Protein AF-A0A8T7E191-F1 (afdb_monomer)

Nearest PDB structures (foldseek):
  8kab-assembly1_h  TM=6.984E-01  e=1.262E-02  Mycolicibacterium smegmatis MC2 155
  8uu8-assembly1_v  TM=7.453E-01  e=3.373E-02  Listeria monocytogenes EGD-e
  2cve-assembly1_A  TM=6.405E-01  e=1.172E-01  Thermus thermophilus HB8
  5wq9-assembly1_A  TM=3.767E-01  e=2.723E+00  Vibrio cholerae O1 biovar El Tor str. N16961
  5wq8-assembly1_A  TM=3.767E-01  e=2.723E+00  Vibrio cholerae O1 biovar El Tor str. N16961

Mean predicted aligned error: 9.14 Å

Structure (mmCIF, N/CA/C/O backbone):
data_AF-A0A8T7E191-F1
#
_entry.id   AF-A0A8T7E191-F1
#
loop_
_atom_site.group_PDB
_atom_site.id
_atom_site.type_symbol
_atom_site.label_atom_id
_atom_site.label_alt_id
_atom_site.label_comp_id
_atom_site.label_asym_id
_atom_site.label_entity_id
_atom_site.label_seq_id
_atom_site.pdbx_PDB_ins_code
_atom_site.Cartn_x
_atom_site.Cartn_y
_atom_site.Cartn_z
_atom_site.occupancy
_atom_site.B_iso_or_equiv
_atom_site.auth_seq_id
_atom_site.auth_comp_id
_atom_site.auth_asym_id
_atom_site.auth_atom_id
_atom_site.pdbx_PDB_model_num
ATOM 1 N N . LEU A 1 1 ? -11.710 2.662 25.630 1.00 75.94 1 LEU A N 1
ATOM 2 C CA . LEU A 1 1 ? -12.659 3.343 24.711 1.00 75.94 1 LEU A CA 1
ATOM 3 C C . LEU A 1 1 ? -12.829 2.490 23.458 1.00 75.94 1 LEU A C 1
ATOM 5 O O . LEU A 1 1 ? -11.832 1.967 22.979 1.00 75.94 1 LEU A O 1
ATOM 9 N N . LEU A 1 2 ? -14.053 2.362 22.936 1.00 83.94 2 LEU A N 1
ATOM 10 C CA . LEU A 1 2 ? -14.415 1.519 21.781 1.00 83.94 2 LEU A CA 1
ATOM 11 C C . LEU A 1 2 ? -13.497 1.707 20.557 1.00 83.94 2 LEU A C 1
ATOM 13 O O . LEU A 1 2 ? -13.127 0.733 19.913 1.00 83.94 2 LEU A O 1
ATOM 17 N N . ILE A 1 3 ? -13.064 2.944 20.292 1.00 83.31 3 ILE A N 1
ATOM 18 C CA . ILE A 1 3 ? -12.144 3.268 19.191 1.00 83.31 3 ILE A CA 1
ATOM 19 C C . ILE A 1 3 ? -10.819 2.487 19.276 1.00 83.31 3 ILE A C 1
ATOM 21 O O . ILE A 1 3 ? -10.297 2.057 18.255 1.00 83.31 3 ILE A O 1
ATOM 25 N N . HIS A 1 4 ? -10.309 2.252 20.489 1.00 75.62 4 HIS A N 1
ATOM 26 C CA . HIS A 1 4 ? -9.060 1.525 20.719 1.00 75.62 4 HIS A CA 1
ATOM 27 C C . HIS A 1 4 ? -9.249 0.032 20.439 1.00 75.62 4 HIS A C 1
ATOM 29 O O . HIS A 1 4 ? -8.464 -0.549 19.706 1.00 75.62 4 HIS A O 1
ATOM 35 N N . ALA A 1 5 ? -10.347 -0.557 20.923 1.00 80.06 5 ALA A N 1
ATOM 36 C CA . ALA A 1 5 ? -10.670 -1.963 20.678 1.00 80.06 5 ALA A CA 1
ATOM 37 C C . ALA A 1 5 ? -10.932 -2.251 19.187 1.00 80.06 5 ALA A C 1
ATOM 39 O O . ALA A 1 5 ? -10.503 -3.279 18.666 1.00 80.06 5 ALA A O 1
ATOM 40 N N . ILE A 1 6 ? -11.588 -1.323 18.478 1.00 77.69 6 ILE A N 1
ATOM 41 C CA . ILE A 1 6 ? -11.766 -1.405 17.021 1.00 77.69 6 ILE A CA 1
ATOM 42 C C . ILE A 1 6 ? -10.409 -1.302 16.318 1.00 77.69 6 ILE A C 1
ATOM 44 O O . ILE A 1 6 ? -10.125 -2.104 15.432 1.00 77.69 6 ILE A O 1
ATOM 48 N N . ALA A 1 7 ? -9.561 -0.347 16.711 1.00 75.50 7 ALA A N 1
ATOM 49 C CA . ALA A 1 7 ? -8.232 -0.197 16.132 1.00 75.50 7 ALA A CA 1
ATOM 50 C C . ALA A 1 7 ? -7.373 -1.447 16.350 1.00 75.50 7 ALA A C 1
ATOM 52 O O . ALA A 1 7 ? -6.747 -1.899 15.399 1.00 75.50 7 ALA A O 1
ATOM 53 N N . GLU A 1 8 ? -7.378 -2.033 17.549 1.00 71.69 8 GLU A N 1
ATOM 54 C CA . GLU A 1 8 ? -6.651 -3.266 17.854 1.00 71.69 8 GLU A CA 1
ATOM 55 C C . GLU A 1 8 ? -7.164 -4.445 17.031 1.00 71.69 8 GLU A C 1
ATOM 57 O O . GLU A 1 8 ? -6.369 -5.078 16.344 1.00 71.69 8 GLU A O 1
ATOM 62 N N . CYS A 1 9 ? -8.480 -4.666 16.986 1.00 73.88 9 CYS A N 1
ATOM 63 C CA . CYS A 1 9 ? -9.085 -5.720 16.170 1.00 73.88 9 CYS A CA 1
ATOM 64 C C . CYS A 1 9 ? -8.723 -5.578 14.678 1.00 73.88 9 CYS A C 1
ATOM 66 O O . CYS A 1 9 ? -8.266 -6.530 14.046 1.00 73.88 9 CYS A O 1
ATOM 68 N N . LEU A 1 10 ? -8.825 -4.362 14.126 1.00 70.19 10 LEU A N 1
ATOM 69 C CA . LEU A 1 10 ? -8.435 -4.067 12.742 1.00 70.19 10 LEU A CA 1
ATOM 70 C C . LEU A 1 10 ? -6.924 -4.169 12.504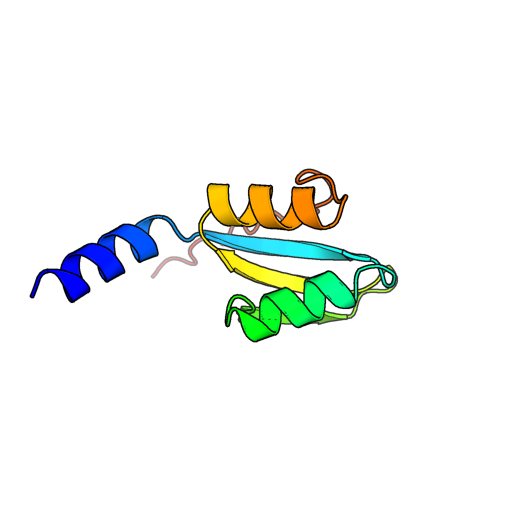 1.00 70.19 10 LEU A C 1
ATOM 72 O O . LEU A 1 10 ? -6.491 -4.320 11.361 1.00 70.19 10 LEU A O 1
ATOM 76 N N . ASN A 1 11 ? -6.102 -4.014 13.542 1.00 70.12 11 ASN A N 1
ATOM 77 C CA . ASN A 1 11 ? -4.652 -4.126 13.443 1.00 70.12 11 ASN A C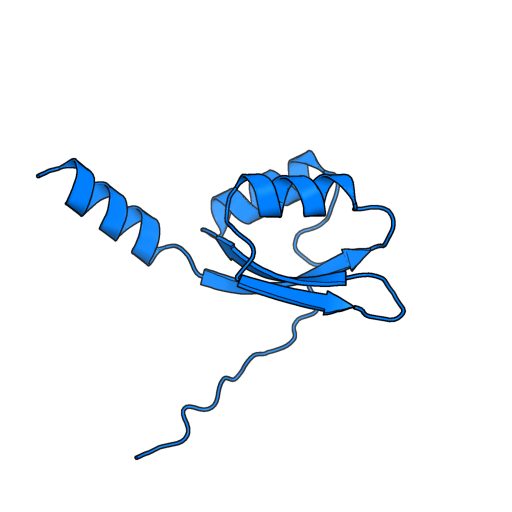A 1
ATOM 78 C C . ASN A 1 11 ? -4.193 -5.584 13.544 1.00 70.12 11 ASN A C 1
ATOM 80 O O . ASN A 1 11 ? -3.236 -5.942 12.860 1.00 70.12 11 ASN A O 1
ATOM 84 N N . SER A 1 12 ? -4.894 -6.419 14.320 1.00 72.12 12 SER A N 1
ATOM 85 C CA . SER A 1 12 ? -4.661 -7.865 14.430 1.00 72.12 12 SER A CA 1
ATOM 86 C C . SER A 1 12 ? -4.813 -8.587 13.093 1.00 72.12 12 SER A C 1
ATOM 88 O O . SER A 1 12 ? -4.146 -9.588 12.859 1.00 72.12 12 SER A O 1
ATOM 90 N N . THR A 1 13 ? -5.638 -8.067 12.181 1.00 77.25 13 THR A N 1
ATOM 91 C CA . THR A 1 13 ? -5.818 -8.647 10.842 1.00 77.25 13 THR A CA 1
ATOM 92 C C . THR A 1 13 ? -4.786 -8.169 9.819 1.00 77.25 13 THR A C 1
ATOM 94 O O . THR A 1 13 ? -4.770 -8.672 8.696 1.00 77.25 13 THR A O 1
ATOM 97 N N . LYS A 1 14 ? -3.950 -7.169 10.142 1.00 84.38 14 LYS A N 1
ATOM 98 C CA . LYS A 1 14 ? -2.960 -6.646 9.190 1.00 84.38 14 LYS A CA 1
ATOM 99 C C . LYS A 1 14 ? -1.735 -7.542 9.157 1.00 84.38 14 LYS A C 1
ATOM 101 O O . LYS A 1 14 ? -1.035 -7.670 10.157 1.00 84.38 14 LYS A O 1
ATOM 106 N N . GLN A 1 15 ? -1.424 -8.051 7.977 1.00 85.12 15 GLN A N 1
ATOM 107 C CA . GLN A 1 15 ? -0.226 -8.840 7.734 1.00 85.12 15 GLN A CA 1
ATOM 108 C C . GLN A 1 15 ? 0.814 -7.980 7.022 1.00 85.12 15 GLN A C 1
ATOM 110 O O . GLN A 1 15 ? 0.461 -7.086 6.248 1.00 85.12 15 GLN A O 1
ATOM 115 N N . ARG A 1 16 ? 2.091 -8.226 7.325 1.00 87.69 16 ARG A N 1
ATOM 116 C CA . ARG A 1 16 ? 3.211 -7.676 6.560 1.00 87.69 16 ARG A CA 1
ATOM 117 C C . ARG A 1 16 ? 3.540 -8.645 5.440 1.00 87.69 16 ARG A C 1
ATOM 119 O O . ARG A 1 16 ? 3.660 -9.841 5.696 1.00 87.69 16 ARG A O 1
ATOM 126 N N . ARG A 1 17 ? 3.651 -8.142 4.218 1.00 84.50 17 ARG A N 1
ATOM 127 C CA . ARG A 1 17 ? 3.970 -8.962 3.053 1.00 84.50 17 ARG A CA 1
ATOM 128 C C . ARG A 1 17 ? 4.741 -8.147 2.030 1.00 84.50 17 ARG A C 1
ATOM 130 O O . ARG A 1 17 ? 4.442 -6.972 1.828 1.00 84.50 17 ARG A O 1
ATOM 137 N N . TRP A 1 18 ? 5.697 -8.799 1.382 1.00 85.44 18 TRP A N 1
ATOM 138 C CA . TRP A 1 18 ? 6.369 -8.266 0.208 1.00 85.44 18 TRP A CA 1
ATOM 139 C C . TRP A 1 18 ? 5.496 -8.437 -1.026 1.00 85.44 18 TRP A C 1
ATOM 141 O O . TRP A 1 18 ? 4.941 -9.507 -1.266 1.00 85.44 18 TRP A O 1
ATOM 151 N N . VAL A 1 19 ? 5.373 -7.370 -1.802 1.00 83.69 19 VAL A N 1
ATOM 152 C CA . VAL A 1 19 ? 4.633 -7.348 -3.056 1.00 83.69 19 VAL A CA 1
ATOM 153 C C . VAL A 1 19 ? 5.508 -6.758 -4.148 1.00 83.69 19 VAL A C 1
ATOM 155 O O . VAL A 1 19 ? 6.225 -5.786 -3.918 1.00 83.69 19 VAL A O 1
ATOM 158 N N . GLN A 1 20 ? 5.446 -7.347 -5.337 1.00 84.88 20 GLN A N 1
ATOM 159 C CA . GLN A 1 20 ? 6.120 -6.819 -6.516 1.00 84.88 20 GLN A CA 1
ATOM 160 C C . GLN A 1 20 ? 5.150 -5.920 -7.273 1.00 84.88 20 GLN A C 1
ATOM 162 O O . GLN A 1 20 ? 4.031 -6.317 -7.603 1.00 84.88 20 GLN A O 1
ATOM 167 N N . LEU A 1 21 ? 5.563 -4.681 -7.512 1.00 84.50 21 LEU A N 1
ATOM 168 C CA . LEU A 1 21 ? 4.841 -3.728 -8.334 1.00 84.50 21 LEU A CA 1
ATOM 169 C C . LEU A 1 21 ? 5.639 -3.482 -9.615 1.00 84.50 21 LEU A C 1
ATOM 171 O O . LEU A 1 21 ? 6.779 -3.016 -9.538 1.00 84.50 21 LEU A O 1
ATOM 175 N N . PRO A 1 22 ? 5.039 -3.709 -10.796 1.00 82.94 22 PRO A N 1
ATOM 176 C CA . PRO A 1 22 ? 5.690 -3.363 -12.048 1.00 82.94 22 PRO A CA 1
ATOM 177 C C . PRO A 1 22 ? 5.850 -1.842 -12.164 1.00 82.94 22 PRO A C 1
ATOM 179 O O . PRO A 1 22 ? 5.096 -1.067 -11.566 1.00 82.94 22 PRO A O 1
ATOM 182 N N . LEU A 1 23 ? 6.776 -1.393 -13.013 1.00 83.00 23 LEU A N 1
ATOM 183 C CA . LEU A 1 23 ? 6.987 0.035 -13.319 1.00 83.00 23 LEU A CA 1
ATOM 184 C C . LEU A 1 23 ? 5.701 0.759 -13.763 1.00 83.00 23 LEU A C 1
ATOM 186 O O . LEU A 1 23 ? 5.508 1.941 -13.476 1.00 83.00 23 LEU A O 1
ATOM 190 N N . SER A 1 24 ? 4.781 0.043 -14.416 1.00 82.25 24 SER A N 1
ATOM 191 C CA . SER A 1 24 ? 3.474 0.559 -14.843 1.00 82.25 24 SER A CA 1
ATOM 192 C C . SER A 1 24 ? 2.500 0.825 -13.682 1.00 82.25 24 SER A C 1
ATOM 194 O O . SER A 1 24 ? 1.546 1.591 -13.841 1.00 82.25 24 SER A O 1
ATOM 196 N N . ALA A 1 25 ? 2.744 0.261 -12.493 1.00 84.25 25 ALA A N 1
ATOM 197 C CA . ALA A 1 25 ? 1.877 0.351 -11.317 1.00 84.25 25 ALA A CA 1
ATOM 198 C C . ALA A 1 25 ? 2.193 1.544 -10.391 1.00 84.25 25 ALA A C 1
ATOM 200 O O . ALA A 1 25 ? 1.807 1.544 -9.219 1.00 84.25 25 ALA A O 1
ATOM 201 N N . GLY A 1 26 ? 2.822 2.610 -10.901 1.00 85.12 26 GLY A N 1
ATOM 202 C CA . GLY A 1 26 ? 3.156 3.805 -10.110 1.00 85.12 26 GLY A CA 1
ATOM 203 C C . GLY A 1 26 ? 1.959 4.446 -9.385 1.00 85.12 26 GLY A C 1
ATOM 204 O O . GLY A 1 26 ? 2.103 4.950 -8.272 1.00 85.12 26 GLY A O 1
ATOM 205 N N . ARG A 1 27 ? 0.747 4.356 -9.956 1.00 88.56 27 ARG A N 1
ATOM 206 C CA . ARG A 1 27 ? -0.491 4.812 -9.293 1.00 88.56 27 ARG A CA 1
ATOM 207 C C . ARG A 1 27 ? -0.847 3.984 -8.055 1.00 88.56 27 ARG A C 1
ATOM 209 O O . ARG A 1 27 ? -1.264 4.558 -7.053 1.00 88.56 27 ARG A O 1
ATOM 216 N N . LEU A 1 28 ? -0.673 2.662 -8.109 1.00 87.31 28 LEU A N 1
ATOM 217 C CA . LEU A 1 28 ? -0.904 1.794 -6.953 1.00 87.31 28 LEU A CA 1
ATOM 218 C C . LEU A 1 28 ? 0.137 2.073 -5.862 1.00 87.31 28 LEU A C 1
ATOM 220 O O . LEU A 1 28 ? -0.224 2.193 -4.694 1.00 87.31 28 LEU A O 1
ATOM 224 N N . ARG A 1 29 ? 1.408 2.251 -6.245 1.00 88.88 29 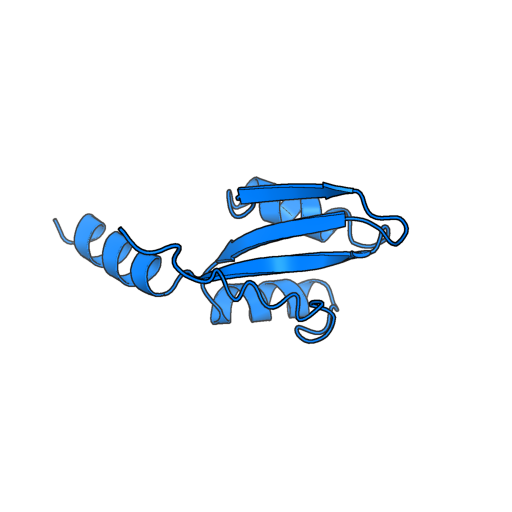ARG A N 1
ATOM 225 C CA . ARG A 1 29 ? 2.491 2.628 -5.327 1.00 88.88 29 ARG A CA 1
ATOM 226 C C . ARG A 1 29 ? 2.164 3.919 -4.573 1.00 88.88 29 ARG A C 1
ATOM 228 O O . ARG A 1 29 ? 2.170 3.918 -3.346 1.00 88.88 29 ARG A O 1
ATOM 235 N N . ALA A 1 30 ? 1.794 4.988 -5.282 1.00 90.38 30 ALA A N 1
ATOM 236 C CA . ALA A 1 30 ? 1.377 6.245 -4.655 1.00 90.38 30 ALA A CA 1
ATOM 237 C C . ALA A 1 30 ? 0.208 6.032 -3.679 1.00 90.38 30 ALA A C 1
ATOM 239 O O . ALA A 1 30 ? 0.245 6.510 -2.546 1.00 90.38 30 ALA A O 1
ATOM 240 N N . ARG A 1 31 ? -0.788 5.228 -4.072 1.00 89.50 31 ARG A N 1
ATOM 241 C CA . ARG A 1 31 ? -1.938 4.917 -3.219 1.00 89.50 31 ARG A CA 1
ATOM 242 C C . ARG A 1 31 ? -1.553 4.155 -1.948 1.00 89.50 31 ARG A C 1
ATOM 244 O O . ARG A 1 31 ? -2.132 4.403 -0.894 1.00 89.50 31 ARG A O 1
ATOM 251 N N . LEU A 1 32 ? -0.586 3.242 -2.015 1.00 88.94 32 LEU A N 1
ATOM 252 C CA . LEU A 1 32 ? -0.074 2.527 -0.841 1.00 88.94 32 LEU A CA 1
ATOM 253 C C . LEU A 1 32 ? 0.632 3.478 0.138 1.00 88.94 32 LEU A C 1
ATOM 255 O O . LEU A 1 32 ? 0.445 3.345 1.351 1.00 88.94 32 LEU A O 1
ATOM 259 N N . TYR A 1 33 ? 1.373 4.466 -0.370 1.00 89.69 33 TYR A N 1
ATOM 260 C CA . TYR A 1 33 ? 1.980 5.517 0.452 1.00 89.69 33 TYR A CA 1
ATOM 261 C C . TYR A 1 33 ? 0.938 6.433 1.102 1.00 89.69 33 TYR A C 1
ATOM 263 O O . TYR A 1 33 ? 1.015 6.675 2.304 1.00 89.69 33 TYR A O 1
ATOM 271 N N . GLU A 1 34 ? -0.078 6.877 0.356 1.00 89.88 34 GLU A N 1
ATOM 272 C CA . GLU A 1 34 ? -1.192 7.675 0.901 1.00 89.88 34 GLU A CA 1
ATOM 273 C C . GLU A 1 34 ? -1.923 6.958 2.043 1.00 89.88 34 GLU A C 1
ATOM 275 O O . GLU A 1 34 ? -2.386 7.583 2.995 1.00 89.88 34 GLU A O 1
ATOM 280 N N . LEU A 1 35 ? -2.033 5.631 1.954 1.00 87.06 35 LEU A N 1
ATOM 281 C CA . LEU A 1 35 ? -2.666 4.800 2.974 1.00 87.06 35 LEU A CA 1
ATOM 282 C C . LEU A 1 35 ? -1.770 4.535 4.194 1.00 87.06 35 LEU A C 1
ATOM 284 O O . LEU A 1 35 ? -2.236 3.894 5.138 1.00 87.06 35 LEU A O 1
ATOM 288 N N . GLY A 1 36 ? -0.504 4.972 4.178 1.00 88.94 36 GLY A N 1
ATOM 289 C CA . GLY A 1 36 ? 0.485 4.631 5.205 1.00 88.94 36 GLY A CA 1
ATOM 290 C C . GLY A 1 36 ? 0.732 3.123 5.304 1.00 88.94 36 GLY A C 1
ATOM 291 O O . GLY A 1 36 ? 1.026 2.605 6.379 1.00 88.94 36 GLY A O 1
ATOM 292 N N . ALA A 1 37 ? 0.521 2.405 4.199 1.00 88.88 37 ALA A N 1
ATOM 293 C CA . ALA A 1 37 ? 0.583 0.952 4.151 1.00 88.88 37 ALA A CA 1
ATOM 294 C C . ALA A 1 37 ? 2.000 0.428 3.906 1.00 88.88 37 ALA A C 1
ATOM 296 O O . ALA A 1 37 ? 2.257 -0.734 4.199 1.00 88.88 37 ALA A O 1
ATOM 297 N N . VAL A 1 38 ? 2.897 1.251 3.359 1.00 90.94 38 VAL A N 1
ATOM 298 C CA . VAL A 1 38 ? 4.273 0.865 3.025 1.00 90.94 38 VAL A CA 1
ATOM 299 C C . VAL A 1 38 ? 5.140 0.882 4.281 1.00 90.94 38 VAL A C 1
ATOM 301 O O . VAL A 1 38 ? 5.224 1.894 4.973 1.00 90.94 38 VAL A O 1
ATOM 304 N N . VAL A 1 39 ? 5.777 -0.250 4.566 1.00 90.88 39 VAL A N 1
ATOM 305 C CA . VAL A 1 39 ? 6.765 -0.435 5.636 1.00 90.88 39 VAL A CA 1
ATOM 306 C C . VAL A 1 39 ? 8.177 -0.294 5.080 1.00 90.88 39 VAL A C 1
ATOM 308 O O . VAL A 1 39 ? 9.012 0.351 5.707 1.00 90.88 39 VAL A O 1
ATOM 311 N N . ASN A 1 40 ? 8.428 -0.870 3.904 1.00 88.69 40 ASN A N 1
ATOM 312 C CA . ASN A 1 40 ? 9.729 -0.850 3.252 1.00 88.69 40 ASN A CA 1
ATOM 313 C C . ASN A 1 40 ? 9.575 -0.815 1.726 1.00 88.69 40 ASN A C 1
ATOM 315 O O . ASN A 1 40 ? 8.560 -1.260 1.189 1.00 88.69 40 ASN A O 1
ATOM 319 N N . GLU A 1 41 ? 10.579 -0.291 1.033 1.00 88.88 41 GLU A N 1
ATOM 320 C CA . GLU A 1 41 ? 10.645 -0.246 -0.428 1.00 88.88 41 GLU A CA 1
ATOM 321 C C . GLU A 1 41 ? 12.059 -0.618 -0.879 1.00 88.88 41 GLU A C 1
ATOM 323 O O . GLU A 1 41 ? 13.046 -0.081 -0.381 1.00 88.88 41 GLU A O 1
ATOM 328 N N . ALA A 1 42 ? 12.143 -1.520 -1.850 1.00 87.88 42 ALA A N 1
ATOM 329 C CA . ALA A 1 42 ? 13.360 -1.873 -2.552 1.00 87.88 42 ALA A CA 1
ATOM 330 C C . ALA A 1 42 ? 13.125 -1.757 -4.060 1.00 87.88 42 ALA A C 1
ATOM 332 O O . ALA A 1 42 ? 12.074 -2.129 -4.584 1.00 87.88 42 ALA A O 1
ATOM 333 N N . GLN A 1 43 ? 14.112 -1.224 -4.769 1.00 84.12 43 GLN A N 1
ATOM 334 C CA . GLN A 1 43 ? 14.083 -1.173 -6.223 1.00 84.12 43 GLN A CA 1
ATOM 335 C C . GLN A 1 43 ? 14.562 -2.517 -6.782 1.00 84.12 43 GLN A C 1
ATOM 337 O O . GLN A 1 43 ? 15.520 -3.095 -6.271 1.00 84.12 43 GLN A O 1
ATOM 342 N N . SER A 1 44 ? 13.882 -3.016 -7.807 1.00 79.31 44 SER A N 1
ATOM 343 C CA . SER A 1 44 ? 14.224 -4.250 -8.516 1.00 79.31 44 SER A CA 1
ATOM 344 C C . SER A 1 44 ? 14.296 -3.962 -10.017 1.00 79.31 44 SER A C 1
ATOM 346 O O . SER A 1 44 ? 13.743 -2.962 -10.478 1.00 79.31 44 SER A O 1
ATOM 348 N N . ASP A 1 45 ? 14.963 -4.820 -10.786 1.00 76.25 45 ASP A N 1
ATOM 349 C CA . ASP A 1 45 ? 15.103 -4.644 -12.237 1.00 76.25 45 ASP A CA 1
ATOM 350 C C . ASP A 1 45 ? 13.739 -4.639 -12.957 1.00 76.25 45 ASP A C 1
ATOM 352 O O . ASP A 1 45 ? 13.551 -3.914 -13.934 1.00 76.25 45 ASP A O 1
ATOM 356 N N . ASP A 1 46 ? 12.752 -5.354 -12.408 1.00 74.75 46 ASP A N 1
ATOM 357 C CA . ASP A 1 46 ? 11.389 -5.446 -12.948 1.00 74.75 46 ASP A CA 1
ATOM 358 C C . ASP A 1 46 ? 10.419 -4.383 -12.376 1.00 74.75 46 ASP A C 1
ATOM 360 O O . ASP A 1 46 ? 9.261 -4.275 -12.801 1.00 74.75 46 ASP A O 1
ATOM 364 N N . GLY A 1 47 ? 10.880 -3.557 -11.424 1.00 84.94 47 GLY A N 1
ATOM 365 C CA . GLY A 1 47 ? 10.096 -2.477 -10.822 1.00 84.94 47 GLY A CA 1
ATOM 366 C C . GLY A 1 47 ? 10.393 -2.213 -9.348 1.00 84.94 47 GLY A C 1
ATOM 367 O O . GLY A 1 47 ? 11.493 -1.798 -8.984 1.00 84.94 47 GLY A O 1
ATOM 368 N N . TYR A 1 48 ? 9.381 -2.360 -8.494 1.00 86.06 48 TYR A N 1
ATOM 369 C CA . TYR A 1 48 ? 9.464 -2.035 -7.069 1.00 86.06 48 TYR A CA 1
ATOM 370 C C . TYR A 1 48 ? 8.993 -3.209 -6.218 1.00 86.06 48 TYR A C 1
ATOM 372 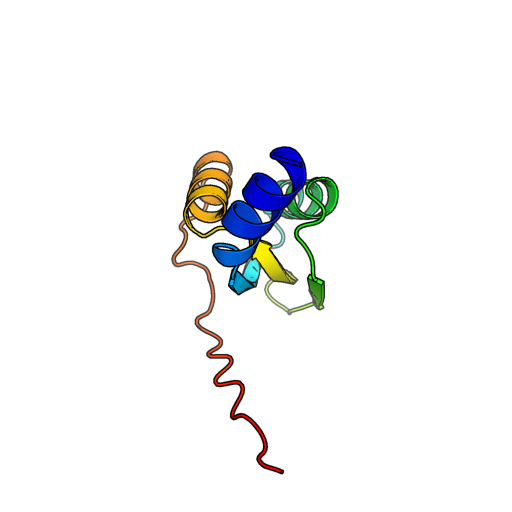O O . TYR A 1 48 ? 7.851 -3.644 -6.335 1.00 86.06 48 TYR A O 1
ATOM 380 N N . ALA A 1 49 ? 9.837 -3.651 -5.296 1.00 87.62 49 ALA A N 1
ATOM 381 C CA . ALA A 1 49 ? 9.451 -4.542 -4.218 1.00 87.62 49 ALA A CA 1
ATOM 382 C C . ALA A 1 49 ? 9.030 -3.692 -3.014 1.00 87.62 49 ALA A C 1
ATOM 384 O O . ALA A 1 49 ? 9.815 -2.906 -2.489 1.00 87.62 49 ALA A O 1
ATOM 385 N N . LEU A 1 50 ? 7.786 -3.824 -2.572 1.00 88.12 50 LEU A N 1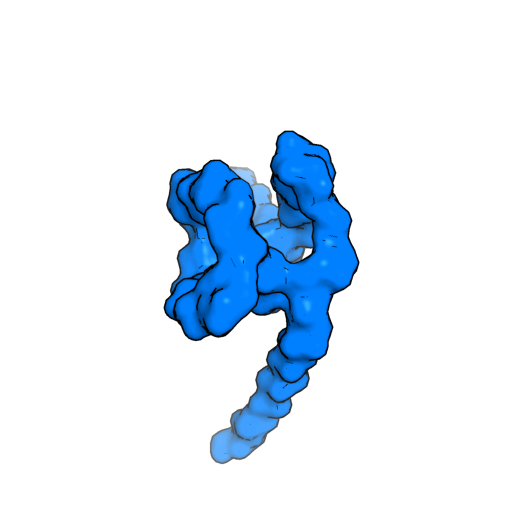
ATOM 386 C CA . LEU A 1 50 ? 7.241 -3.069 -1.447 1.00 88.12 50 LEU A CA 1
ATOM 387 C C . LEU A 1 50 ? 6.845 -4.029 -0.334 1.00 88.12 50 LEU A C 1
ATOM 389 O O . LEU A 1 50 ? 6.089 -4.968 -0.559 1.00 88.12 50 LEU A O 1
ATOM 393 N N . GLU A 1 51 ? 7.304 -3.774 0.882 1.00 90.50 51 GLU A N 1
ATOM 394 C CA . GLU A 1 51 ? 6.747 -4.414 2.066 1.00 90.50 51 GLU A CA 1
ATOM 395 C C . GLU A 1 51 ? 5.530 -3.602 2.507 1.00 90.50 51 GLU A C 1
ATOM 397 O O . GLU A 1 51 ? 5.654 -2.435 2.881 1.00 90.50 51 GLU A O 1
ATOM 402 N N . VAL A 1 52 ? 4.343 -4.203 2.469 1.00 89.06 52 VAL A N 1
ATOM 403 C CA . VAL A 1 52 ? 3.092 -3.545 2.855 1.00 89.06 52 VAL A CA 1
ATOM 404 C C . VAL A 1 52 ? 2.482 -4.191 4.090 1.00 89.06 52 VAL A C 1
ATOM 406 O O . VAL A 1 52 ? 2.497 -5.410 4.243 1.00 89.06 52 VAL A O 1
ATOM 409 N N . ARG A 1 53 ? 1.897 -3.374 4.970 1.00 89.88 53 ARG A N 1
ATOM 410 C CA . ARG A 1 53 ? 1.143 -3.807 6.149 1.00 89.88 53 ARG A CA 1
ATOM 411 C C . ARG A 1 53 ? -0.340 -3.503 5.980 1.00 89.88 53 ARG A C 1
ATOM 413 O O . ARG A 1 53 ? -0.815 -2.420 6.326 1.00 89.88 53 ARG A O 1
ATOM 420 N N . LEU A 1 54 ? -1.096 -4.480 5.490 1.00 87.12 54 LEU A N 1
ATOM 421 C CA . LEU A 1 54 ? -2.524 -4.340 5.203 1.00 87.12 54 LEU A CA 1
ATOM 422 C C . LEU A 1 54 ? -3.305 -5.571 5.652 1.00 87.12 54 LEU A C 1
ATOM 424 O O . LEU A 1 54 ? -2.765 -6.666 5.767 1.00 87.12 54 LEU A O 1
ATOM 428 N N . ALA A 1 55 ? -4.599 -5.378 5.908 1.00 85.94 55 ALA A N 1
ATOM 429 C CA . ALA A 1 55 ? -5.520 -6.500 6.021 1.00 85.94 55 ALA A CA 1
ATOM 430 C C . ALA A 1 55 ? -5.704 -7.134 4.637 1.00 85.94 55 ALA A C 1
ATOM 432 O O . ALA A 1 55 ? -5.823 -6.422 3.634 1.00 85.94 55 ALA A O 1
ATOM 433 N N . GLU A 1 56 ? -5.746 -8.457 4.603 1.00 82.31 56 GLU A N 1
ATOM 434 C CA . GLU A 1 56 ? -5.759 -9.258 3.382 1.00 82.31 56 GLU A CA 1
ATOM 435 C C . GLU A 1 56 ? -6.938 -8.900 2.449 1.00 8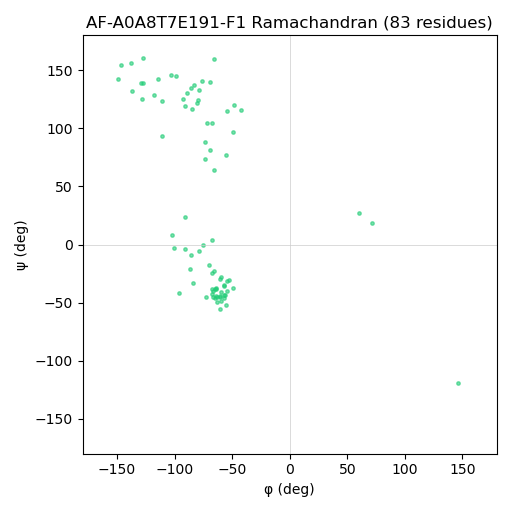2.31 56 GLU A C 1
ATOM 437 O O . GLU A 1 56 ? -6.759 -8.684 1.251 1.00 82.31 56 GLU A O 1
ATOM 442 N N . GLU A 1 57 ? -8.143 -8.712 2.988 1.00 83.12 57 GLU A N 1
ATOM 443 C CA . GLU A 1 57 ? -9.329 -8.291 2.232 1.00 83.12 57 GLU A CA 1
ATOM 444 C C . GLU A 1 57 ? -9.131 -6.929 1.560 1.00 83.12 57 GLU A C 1
ATOM 446 O O . GLU A 1 57 ? -9.450 -6.756 0.380 1.00 83.12 57 GLU A O 1
ATOM 451 N N . ARG A 1 58 ? -8.572 -5.963 2.300 1.00 85.06 58 ARG A N 1
ATOM 452 C CA . ARG A 1 58 ? -8.334 -4.601 1.805 1.00 85.06 58 ARG A CA 1
ATOM 453 C C . ARG A 1 58 ? -7.272 -4.594 0.714 1.00 85.06 58 ARG A C 1
ATOM 455 O O . ARG A 1 58 ? -7.412 -3.862 -0.263 1.00 85.06 58 ARG A O 1
ATOM 462 N N . ARG A 1 59 ? -6.239 -5.423 0.866 1.00 84.56 59 ARG A N 1
ATOM 463 C CA . ARG A 1 59 ? -5.201 -5.640 -0.142 1.00 84.56 59 ARG A CA 1
ATOM 464 C C . ARG A 1 59 ? -5.819 -6.196 -1.425 1.00 84.56 59 ARG A C 1
ATOM 466 O O . ARG A 1 59 ? -5.739 -5.544 -2.461 1.00 84.56 59 ARG A O 1
ATOM 473 N N . ARG A 1 60 ? -6.551 -7.314 -1.355 1.00 84.06 60 ARG A N 1
ATOM 474 C CA . ARG A 1 60 ? -7.230 -7.897 -2.530 1.00 84.06 60 ARG A CA 1
ATOM 475 C C . ARG A 1 60 ? -8.152 -6.900 -3.235 1.00 84.06 60 ARG A C 1
ATOM 477 O O . ARG A 1 60 ? -8.184 -6.857 -4.462 1.00 84.06 60 ARG A O 1
ATOM 484 N N . GLN A 1 61 ? -8.886 -6.085 -2.478 1.00 85.62 61 GLN A N 1
ATOM 485 C CA . GLN A 1 61 ? -9.743 -5.043 -3.043 1.00 85.62 61 GLN A CA 1
ATOM 486 C C . GLN A 1 61 ? -8.937 -3.971 -3.793 1.00 85.62 61 GLN A C 1
ATOM 488 O O . GLN A 1 61 ? -9.312 -3.588 -4.901 1.00 85.62 61 GLN A O 1
ATOM 493 N N . LEU A 1 62 ? -7.823 -3.516 -3.211 1.00 84.94 62 LEU A N 1
ATOM 494 C CA . LEU A 1 62 ? -6.943 -2.513 -3.807 1.00 84.94 62 LEU A CA 1
ATOM 495 C C . LEU A 1 62 ? -6.318 -3.036 -5.113 1.00 84.94 62 LEU A C 1
ATOM 497 O O . LEU A 1 62 ? -6.384 -2.356 -6.134 1.00 84.94 62 LEU A O 1
ATOM 501 N N . TRP A 1 63 ? -5.821 -4.276 -5.126 1.00 85.88 63 TRP A N 1
ATOM 502 C CA . TRP A 1 63 ? -5.257 -4.906 -6.327 1.00 85.88 63 TRP A CA 1
ATOM 503 C C . TRP A 1 63 ? -6.287 -5.002 -7.452 1.00 85.88 63 TRP A C 1
ATOM 505 O O . TRP A 1 63 ? -6.036 -4.529 -8.561 1.00 85.88 63 TRP A O 1
ATOM 515 N N . ARG A 1 64 ? -7.495 -5.492 -7.143 1.00 84.44 64 ARG A N 1
ATOM 516 C CA . ARG A 1 64 ? -8.595 -5.572 -8.115 1.00 84.44 64 ARG A CA 1
ATOM 517 C C . ARG A 1 64 ? -8.979 -4.208 -8.683 1.00 84.44 64 ARG A C 1
ATOM 519 O O . ARG A 1 64 ? -9.205 -4.104 -9.883 1.00 84.44 64 ARG A O 1
ATOM 526 N N . SER A 1 65 ? -9.016 -3.156 -7.860 1.00 85.94 65 SER A N 1
ATOM 527 C CA . SER A 1 65 ? -9.328 -1.798 -8.340 1.00 85.94 65 SER A CA 1
ATOM 528 C C . SER A 1 65 ? -8.276 -1.220 -9.291 1.00 85.94 65 SER A C 1
ATOM 530 O O . SER A 1 65 ? -8.591 -0.341 -10.089 1.00 85.94 65 SER A O 1
ATOM 532 N N . HIS A 1 66 ? -7.046 -1.734 -9.232 1.00 82.94 66 HIS A N 1
ATOM 533 C CA . HIS A 1 66 ? -5.940 -1.344 -10.100 1.00 82.94 66 HIS A CA 1
ATOM 534 C C . HIS A 1 66 ? -5.667 -2.365 -11.221 1.00 82.94 66 HIS A C 1
ATOM 536 O O . HIS A 1 66 ? -4.694 -2.204 -11.952 1.00 82.94 66 HIS A O 1
ATOM 542 N N . GLY A 1 67 ? -6.532 -3.376 -11.383 1.00 80.00 67 GLY A N 1
ATOM 543 C CA . 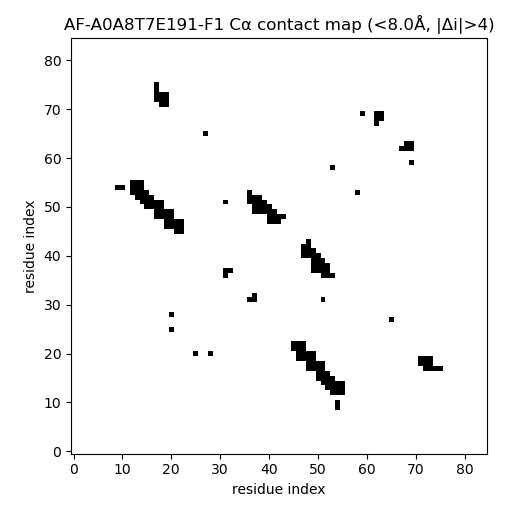GLY A 1 67 ? -6.430 -4.384 -12.442 1.00 80.00 67 GLY A CA 1
ATOM 544 C C . GLY A 1 67 ? -5.285 -5.385 -12.263 1.00 80.00 67 GLY A C 1
ATOM 545 O O . GLY A 1 67 ? -4.895 -6.023 -13.234 1.00 80.00 67 GLY A O 1
ATOM 546 N N . LEU A 1 68 ? -4.743 -5.511 -11.049 1.00 76.56 68 LEU A N 1
ATOM 547 C CA . LEU A 1 68 ? -3.647 -6.426 -10.725 1.00 76.56 68 LEU A CA 1
ATOM 548 C C . LEU A 1 68 ? -4.186 -7.704 -10.085 1.00 76.56 68 LEU A C 1
ATOM 550 O O . LEU A 1 68 ? -5.161 -7.663 -9.322 1.00 76.56 68 LEU A O 1
ATOM 554 N N . ASN A 1 69 ? -3.545 -8.837 -10.370 1.00 69.31 69 ASN A N 1
ATOM 555 C CA . ASN A 1 69 ? -3.912 -10.096 -9.747 1.00 69.31 69 ASN A CA 1
ATOM 556 C C . ASN A 1 69 ? -3.173 -10.211 -8.404 1.00 69.31 69 ASN A C 1
ATOM 558 O O . ASN A 1 69 ? -1.972 -9.964 -8.331 1.00 69.31 69 ASN A O 1
ATOM 562 N N . PRO A 1 70 ? -3.841 -10.611 -7.309 1.00 60.78 70 PRO A N 1
ATOM 563 C CA . PRO A 1 70 ? -3.182 -10.804 -6.018 1.00 60.78 70 PRO A CA 1
ATOM 564 C C . PRO A 1 70 ? -2.193 -11.987 -6.007 1.00 60.78 70 PRO A C 1
ATOM 566 O O . PRO A 1 70 ? -1.673 -12.296 -4.947 1.00 60.78 70 PRO A O 1
ATOM 569 N N . GLY A 1 71 ? -1.973 -12.658 -7.145 1.00 57.66 71 GLY A N 1
ATOM 570 C CA . GLY A 1 71 ? -0.955 -13.694 -7.347 1.00 57.66 71 GLY A CA 1
ATOM 571 C C . GLY A 1 71 ? 0.311 -13.206 -8.066 1.00 57.66 71 GLY A C 1
ATOM 572 O O . GLY A 1 71 ? 1.242 -13.985 -8.200 1.00 57.66 71 GLY A O 1
ATOM 573 N N . ASP A 1 72 ? 0.371 -11.935 -8.491 1.00 60.12 72 ASP A N 1
ATOM 574 C CA . ASP A 1 72 ? 1.609 -11.297 -8.991 1.00 60.12 72 ASP A CA 1
ATOM 575 C C . ASP A 1 72 ? 2.574 -10.933 -7.838 1.00 60.12 72 ASP A C 1
ATOM 577 O O . ASP A 1 72 ? 3.657 -10.381 -8.024 1.00 60.12 72 ASP A O 1
ATOM 581 N N . GLU A 1 73 ? 2.160 -11.228 -6.607 1.00 59.56 73 GLU A N 1
ATOM 582 C CA . GLU A 1 73 ? 2.974 -11.138 -5.410 1.00 59.56 73 GLU A CA 1
ATOM 583 C C . GLU A 1 73 ? 3.980 -12.278 -5.456 1.00 59.56 73 GLU A C 1
ATOM 585 O O . GLU A 1 73 ? 3.613 -13.429 -5.226 1.00 59.56 73 GLU A O 1
ATOM 590 N N . ALA A 1 74 ? 5.240 -11.974 -5.770 1.00 53.91 74 ALA A N 1
ATOM 591 C CA . ALA A 1 74 ? 6.304 -12.942 -5.573 1.00 53.91 74 ALA A CA 1
ATOM 592 C C . ALA A 1 74 ? 6.166 -13.506 -4.155 1.00 53.91 74 ALA A C 1
ATOM 594 O O . ALA A 1 74 ? 6.205 -12.757 -3.173 1.00 53.91 74 ALA A O 1
ATOM 595 N N . GLU A 1 75 ? 5.974 -14.820 -4.064 1.00 48.50 75 GLU A N 1
ATOM 596 C CA . GLU A 1 75 ? 6.061 -15.591 -2.833 1.00 48.50 75 GLU A CA 1
ATOM 597 C C . GLU A 1 75 ? 7.517 -15.558 -2.353 1.00 48.50 75 GLU A C 1
ATOM 599 O O . GLU A 1 75 ? 8.219 -16.562 -2.312 1.00 48.50 75 GLU A O 1
ATOM 604 N N . THR A 1 76 ? 8.023 -14.380 -1.996 1.00 46.94 76 THR A N 1
ATOM 605 C CA . THR A 1 76 ? 9.176 -14.295 -1.121 1.00 46.94 76 THR A CA 1
ATOM 606 C C . THR A 1 76 ? 8.639 -14.660 0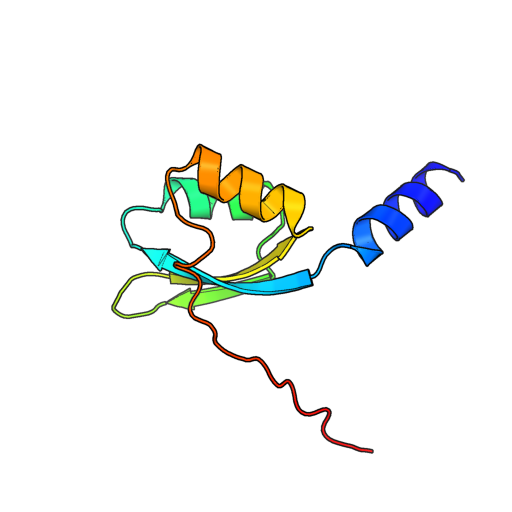.245 1.00 46.94 76 THR A C 1
ATOM 608 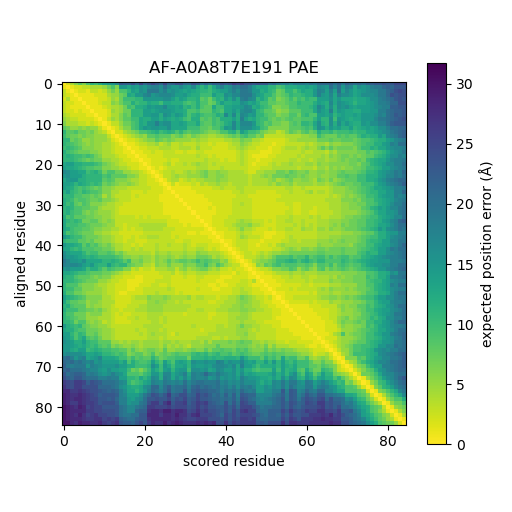O O . THR A 1 76 ? 8.155 -13.815 1.002 1.00 46.94 76 THR A O 1
ATOM 611 N N . GLY A 1 77 ? 8.663 -15.964 0.515 1.00 42.69 77 GLY A N 1
ATOM 612 C CA . GLY A 1 77 ? 8.608 -16.497 1.855 1.00 42.69 77 GLY A CA 1
ATOM 613 C C . GLY A 1 77 ? 9.648 -15.767 2.690 1.00 42.69 77 GLY A C 1
ATOM 614 O O . GLY A 1 77 ? 10.815 -16.133 2.712 1.00 42.69 77 GLY A O 1
ATOM 615 N N . ALA A 1 78 ? 9.211 -14.744 3.415 1.00 45.44 78 ALA A N 1
ATOM 616 C CA . ALA A 1 78 ? 9.777 -14.481 4.716 1.00 45.44 78 ALA A CA 1
ATOM 617 C C . ALA A 1 78 ? 9.222 -15.577 5.630 1.00 45.44 78 ALA A C 1
ATOM 619 O O . ALA A 1 78 ? 8.373 -15.344 6.489 1.00 45.44 78 ALA A O 1
ATOM 620 N N . GLU A 1 79 ? 9.747 -16.787 5.438 1.00 41.25 79 GLU A N 1
ATOM 621 C CA . GLU A 1 79 ? 10.222 -17.569 6.563 1.00 41.25 79 GLU A CA 1
ATOM 622 C C . GLU A 1 79 ? 11.238 -16.664 7.272 1.00 41.25 79 GLU A C 1
ATOM 624 O O . GLU A 1 79 ? 12.444 -16.720 7.064 1.00 41.25 79 GLU A O 1
ATOM 629 N N . ALA A 1 80 ? 10.721 -15.695 8.030 1.00 45.88 80 ALA A N 1
ATOM 630 C CA . ALA A 1 80 ? 11.467 -15.092 9.103 1.00 45.88 80 ALA A CA 1
ATOM 631 C C . ALA A 1 80 ? 11.569 -16.210 10.132 1.00 45.88 80 ALA A C 1
ATOM 633 O O . ALA A 1 80 ? 10.746 -16.315 11.042 1.00 45.88 80 ALA A O 1
ATOM 634 N N . GLU A 1 81 ? 12.528 -17.103 9.894 1.00 38.03 81 GLU A N 1
ATOM 635 C CA . GLU A 1 81 ? 13.090 -17.968 10.908 1.00 38.03 81 GLU A CA 1
ATOM 636 C C . GLU A 1 81 ? 13.279 -17.083 12.150 1.00 38.03 81 GLU A C 1
ATOM 638 O O . GLU A 1 81 ? 13.976 -16.060 12.080 1.00 38.03 81 GLU A O 1
ATOM 643 N N . PRO A 1 82 ? 12.576 -17.361 13.260 1.00 43.47 82 PRO A N 1
ATOM 644 C CA . PRO A 1 82 ? 12.844 -16.652 14.487 1.00 43.47 82 PRO A CA 1
ATOM 645 C C . PRO A 1 82 ? 14.231 -17.120 14.904 1.00 43.47 82 PRO A C 1
ATOM 647 O O . PRO A 1 82 ? 14.372 -18.250 15.358 1.00 43.47 82 PRO A O 1
ATOM 650 N N . LEU A 1 83 ? 15.257 -16.287 14.717 1.00 38.84 83 LEU A N 1
ATOM 651 C CA . LEU A 1 83 ? 16.550 -16.535 15.346 1.00 38.84 83 LEU A CA 1
ATOM 652 C C . LEU A 1 83 ? 16.288 -16.685 16.857 1.00 38.84 83 LEU A C 1
ATOM 654 O O . LEU A 1 83 ? 15.781 -15.741 17.475 1.00 38.84 83 LEU A O 1
ATOM 658 N N . PRO A 1 84 ? 16.524 -17.876 17.436 1.00 48.72 84 PRO A N 1
ATOM 659 C CA . PRO A 1 84 ? 16.232 -18.130 18.834 1.00 48.72 84 PRO A CA 1
ATOM 660 C C . PRO A 1 84 ? 17.290 -17.497 19.748 1.00 48.72 84 PRO A C 1
ATOM 662 O O . PRO A 1 84 ? 18.479 -17.585 19.456 1.00 48.72 84 PRO A O 1
ATOM 665 N N . ALA A 1 85 ? 16.783 -16.957 20.866 1.00 53.91 85 ALA A N 1
ATOM 666 C CA . ALA A 1 85 ? 17.415 -16.607 22.151 1.00 53.91 85 ALA A CA 1
ATOM 667 C C . ALA A 1 85 ? 18.639 -15.670 22.154 1.00 53.91 85 ALA A C 1
ATOM 669 O O . ALA A 1 85 ? 19.763 -16.118 21.845 1.00 53.91 85 ALA A O 1
#

Solvent-accessible surface area (backbone atoms only — not comparable to full-atom values): 5050 Å² total; per-residue (Å²): 110,72,70,55,57,52,49,49,58,62,50,72,54,38,44,77,47,58,35,56,38,48,71,87,39,54,68,58,54,52,50,36,54,77,67,68,24,58,79,44,78,45,85,47,99,75,30,35,39,32,30,33,50,42,34,63,70,61,46,50,52,53,32,53,77,70,75,44,63,84,75,60,37,57,84,69,74,75,74,69,70,76,82,77,134

Secondary structure (DSSP, 8-state):
-HHHHHHHHHHHTEEEEEEEEEGGGHHHHHHHHHTT-EEEEEEETTEEEEEEEEEHHHHHHHHHHTT--TT-S------------

pLDDT: mean 77.11, std 14.75, range [38.03, 90.94]

Sequence (85 aa):
LLIHAIAECLNSTKQRRWVQLPLSAGRLRARLYELGAVVNEAQSDDGYALEVRLAEERRRQLWRSHGLNPGDEAETGAEAEPLPA

Foldseek 3Di:
DVVVVVVVVQQVQWDWAKFDDAQVCVVLVVVQVVVVFFPDWDADPRGIITTGTHRPVVVCVSCVVSVHHPVNGPPPPPPVVPPDD

Radius of gyration: 14.31 Å; Cα contacts (8 Å, |Δi|>4): 91; chains: 1; bounding box: 32×26×40 Å